Protein 8VRG (pdb70)

Foldseek 3Di:
DKWQQKPLGIWDKDWPCVLQVVVVVLCVCQVVFQQAQWFQFAAAAPWKTKIFAAHPVRHGDDWDFFAAQSQVRDFLAAFWFFDAPPPRGGTTGMDIGTNHTDHCGADDDDVHRDTHTTMGGQDCNVSRNVRNPADWQDDPPGGRGHPDTTTRNHMDDDDDDDDSD

Secondary structure (DSSP, 8-state):
-EEEEETTEEEEEEE-TTTSHHHHHH--TTTTTTTTTEEEEEEETTTEEEESSEETTTEEPP----B----TT----TT--B---SSTT-B-S-EEEESS-------S----------EEEEE-HHHHHHHHTS-EEEETTEEEEESS--EEEEEEE--S--S--

Sequence (165 aa):
MVTFHTNHGDIVIKTFDDKAPETVKKNFDYCREGFYNNTIFHRVINGFMIQGGGFEPGMKQKATKEPIKNEANNGKNTRGTAMARTQAPHSATAQFFINVVVDNDFNFSGESQGWGYCVFAEVVDGMDDVVDKIKKGVATGRRSGMHQDVPKEEDVIIESVTTVSEHHHHHH

Structure (mmCIF, N/CA/C/O backbone):
data_8VRG
#
_entry.id   8VRG
#
_cell.length_a   34.691
_cell.length_b   50.675
_cell.length_c   40.767
_cell.angle_alpha   90.00
_cell.angle_beta   91.53
_cell.angle_gamma   90.00
#
_symmetry.space_group_name_H-M   'P 1 21 1'
#
loop_
_entity.id
_entity.type
_entity.pdbx_description
1 polymer 'Peptidyl-prolyl cis-trans isomerase B'
2 water water
#
loop_
_atom_site.group_PDB
_atom_site.id
_atom_site.type_symbol
_atom_site.label_atom_id
_atom_site.label_alt_id
_atom_site.label_comp_id
_atom_site.label_asym_id
_atom_site.label_entity_id
_atom_site.label_seq_id
_atom_site.pdbx_PDB_ins_code
_atom_site.Cartn_x
_atom_site.Cartn_y
_atom_site.Cartn_z
_atom_site.occupancy
_atom_site.B_iso_or_equiv
_atom_site.auth_seq_id
_atom_site.auth_comp_id
_atom_site.auth_asym_id
_atom_site.auth_atom_id
_atom_site.pdbx_PDB_model_num
ATOM 1 N N . MET A 1 1 ? -23.637 5.659 -8.066 1.00 37.26 1 MET A N 1
ATOM 2 C CA . MET A 1 1 ? -23.017 4.593 -8.918 1.00 34.10 1 MET A CA 1
ATOM 3 C C . MET A 1 1 ? -22.411 5.119 -10.179 1.00 20.99 1 MET A C 1
ATOM 4 O O . MET A 1 1 ? -22.954 6.016 -10.823 1.00 27.31 1 MET A O 1
ATOM 20 N N . VAL A 1 2 ? -21.273 4.528 -10.535 1.00 21.15 2 VAL A N 1
ATOM 21 C CA . VAL A 1 2 ? -20.546 4.875 -11.743 1.00 20.78 2 VAL A CA 1
ATOM 22 C C . VAL A 1 2 ? -20.217 3.581 -12.471 1.00 19.49 2 VAL A C 1
ATOM 23 O O . VAL A 1 2 ? -19.774 2.604 -11.852 1.00 21.13 2 VAL A O 1
ATOM 36 N N . THR A 1 3 ? -20.436 3.567 -13.776 1.00 18.63 3 THR A N 1
ATOM 37 C CA . THR A 1 3 ? -20.058 2.430 -14.603 1.00 22.39 3 THR A CA 1
ATOM 38 C C . THR A 1 3 ? -19.084 2.897 -15.674 1.00 19.09 3 THR A C 1
ATOM 39 O O . THR A 1 3 ? -19.378 3.830 -16.427 1.00 20.61 3 THR A O 1
ATOM 50 N N . PHE A 1 4 ? -17.931 2.248 -15.734 1.00 18.18 4 PHE A N 1
ATOM 51 C CA . PHE A 1 4 ? -16.977 2.447 -16.822 1.00 16.96 4 PHE A CA 1
ATOM 52 C C . PHE A 1 4 ? -17.330 1.462 -17.926 1.00 18.03 4 PHE A C 1
ATOM 53 O O . PHE A 1 4 ? -17.281 0.247 -17.715 1.00 17.46 4 PHE A O 1
ATOM 70 N N . HIS A 1 5 ? -17.658 1.976 -19.098 1.00 17.35 5 HIS A N 1
ATOM 71 C CA . HIS A 1 5 ? -17.965 1.129 -20.254 1.00 18.23 5 HIS A CA 1
ATOM 72 C C . HIS A 1 5 ? -16.681 0.942 -21.057 1.00 17.66 5 HIS A C 1
ATOM 73 O O . HIS A 1 5 ? -16.316 1.807 -21.856 1.00 21.21 5 HIS A O 1
ATOM 87 N N . THR A 1 6 ? -16.005 -0.191 -20.863 1.00 19.12 6 THR A N 1
ATOM 88 C CA . THR A 1 6 ? -14.745 -0.461 -21.548 1.00 17.74 6 THR A CA 1
ATOM 89 C C . THR A 1 6 ? -14.973 -1.418 -22.712 1.00 18.39 6 THR A C 1
ATOM 90 O O . THR A 1 6 ? -16.000 -2.101 -22.816 1.00 19.83 6 THR A O 1
ATOM 101 N N . ASN A 1 7 ? -13.956 -1.502 -23.563 1.00 17.91 7 ASN A N 1
ATOM 102 C CA . ASN A 1 7 ? -13.986 -2.452 -24.669 1.00 19.00 7 ASN A CA 1
ATOM 103 C C . ASN A 1 7 ? -13.770 -3.897 -24.232 1.00 20.91 7 ASN A C 1
ATOM 104 O O . ASN A 1 7 ? -13.834 -4.795 -25.084 1.00 23.07 7 ASN A O 1
ATOM 115 N N . HIS A 1 8 ? -13.570 -4.152 -22.938 1.00 19.13 8 HIS A N 1
ATOM 116 C CA . HIS A 1 8 ? -13.558 -5.499 -22.376 1.00 19.13 8 HIS A CA 1
ATOM 117 C C . HIS A 1 8 ? -14.755 -5.776 -21.472 1.00 18.36 8 HIS A C 1
ATOM 118 O O . HIS A 1 8 ? -14.797 -6.821 -20.816 1.00 20.44 8 HIS A O 1
ATOM 132 N N . GLY A 1 9 ? -15.718 -4.868 -21.406 1.00 18.58 9 GLY A N 1
ATOM 133 C CA . GLY A 1 9 ? -16.898 -5.025 -20.578 1.00 19.99 9 GLY A CA 1
ATOM 134 C C . GLY A 1 9 ? -17.061 -3.875 -19.598 1.00 18.32 9 GLY A C 1
ATOM 135 O O . GLY A 1 9 ? -16.268 -2.934 -19.555 1.00 17.41 9 GLY A O 1
ATOM 139 N N . ASP A 1 10 ? -18.117 -3.965 -18.808 1.00 19.36 10 ASP A N 1
ATOM 140 C CA . ASP A 1 10 ? -18.451 -2.910 -17.851 1.00 18.53 10 ASP A CA 1
ATOM 141 C C . ASP A 1 10 ? -17.802 -3.164 -16.495 1.00 18.99 10 ASP A C 1
ATOM 142 O O . ASP A 1 10 ? -17.721 -4.305 -16.030 1.00 19.29 10 ASP A O 1
ATOM 151 N N . ILE A 1 11 ? -17.350 -2.085 -15.865 1.00 17.19 11 ILE A N 1
ATOM 152 C CA . ILE A 1 11 ? -16.867 -2.098 -14.486 1.00 17.21 11 ILE A CA 1
ATOM 153 C C . ILE A 1 11 ? -17.800 -1.188 -13.690 1.00 16.71 11 ILE A C 1
ATOM 154 O O . ILE A 1 11 ? -17.85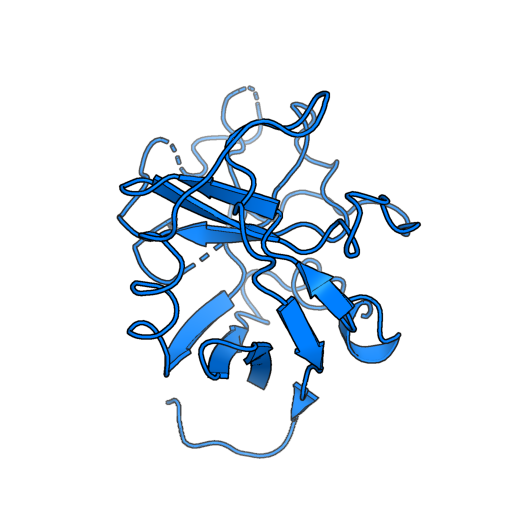1 0.024 -13.930 1.00 17.88 11 ILE A O 1
ATOM 170 N N . VAL A 1 12 ? -18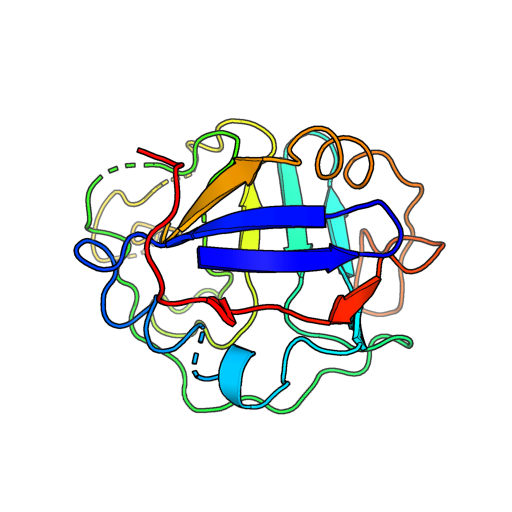.547 -1.768 -12.755 1.00 17.57 12 VAL A N 1
ATOM 171 C CA . VAL A 1 12 ? -19.545 -1.042 -11.975 1.00 18.40 12 VAL A CA 1
ATOM 172 C C . VAL A 1 12 ? -18.946 -0.727 -10.617 1.00 17.83 12 VAL A C 1
ATOM 173 O O . VAL A 1 12 ? -18.497 -1.634 -9.910 1.00 18.72 12 VAL A O 1
ATOM 186 N N . ILE A 1 13 ? -19.013 0.545 -10.237 1.00 17.77 13 ILE A N 1
ATOM 187 C CA . ILE A 1 13 ? -18.283 1.114 -9.113 1.00 16.95 13 ILE A CA 1
ATOM 188 C C . ILE A 1 13 ? -19.267 1.780 -8.154 1.00 18.39 13 ILE A C 1
ATOM 189 O O . ILE A 1 13 ? -20.104 2.591 -8.574 1.00 21.24 13 ILE A O 1
ATOM 205 N N . LYS A 1 14 ? -19.150 1.453 -6.865 1.00 18.51 14 LYS A N 1
ATOM 206 C CA . LYS A 1 14 ? -19.883 2.120 -5.799 1.00 19.56 14 LYS A CA 1
ATOM 207 C C . LYS A 1 14 ? -18.917 3.014 -5.029 1.00 18.66 14 LYS A C 1
ATOM 208 O O . LYS A 1 14 ? -17.865 2.546 -4.569 1.00 20.20 14 LYS A O 1
ATOM 227 N N . THR A 1 15 ? -19.246 4.296 -4.930 1.00 19.88 15 THR A N 1
ATOM 228 C CA . THR A 1 15 ? -18.374 5.286 -4.302 1.00 17.94 15 THR A CA 1
ATOM 229 C C . THR A 1 15 ? -18.648 5.374 -2.801 1.00 19.02 15 THR A C 1
ATOM 230 O O . THR A 1 15 ? -19.782 5.179 -2.345 1.00 21.28 15 THR A O 1
ATOM 241 N N . PHE A 1 16 ? -17.582 5.655 -2.040 1.00 18.14 16 PHE A N 1
ATOM 242 C CA . PHE A 1 16 ? -17.638 5.789 -0.581 1.00 19.11 16 PHE A CA 1
ATOM 243 C C . PHE A 1 16 ? -17.737 7.271 -0.217 1.00 19.71 16 PHE A C 1
ATOM 244 O O . PHE A 1 16 ? -16.817 7.893 0.316 1.00 22.82 16 PHE A O 1
ATOM 261 N N . ASP A 1 17 ? -18.931 7.812 -0.462 1.00 25.61 17 ASP A N 1
ATOM 262 C CA . ASP A 1 17 ? -19.135 9.255 -0.392 1.00 24.03 17 ASP A CA 1
ATOM 263 C C . ASP A 1 17 ? -18.852 9.796 1.000 1.00 26.53 17 ASP A C 1
ATOM 264 O O . ASP A 1 17 ? -18.322 10.903 1.148 1.00 30.62 17 ASP A O 1
ATOM 273 N N . ASP A 1 18 ? -19.225 9.045 2.031 1.00 25.56 18 ASP A N 1
ATOM 274 C CA . ASP A 1 18 ? -19.081 9.554 3.386 1.00 27.67 18 ASP A CA 1
ATOM 275 C C . ASP A 1 18 ? -17.648 9.454 3.890 1.00 24.18 18 ASP A C 1
ATOM 276 O O . ASP A 1 18 ? -17.223 10.296 4.691 1.00 29.33 18 ASP A O 1
ATOM 285 N N . LYS A 1 19 ? -16.902 8.437 3.451 1.00 24.82 19 LYS A N 1
ATOM 286 C CA . LYS A 1 19 ? -15.560 8.175 3.961 1.00 21.55 19 LYS A CA 1
ATOM 287 C C . LYS A 1 19 ? -14.469 8.845 3.143 1.00 20.46 19 LYS A C 1
ATOM 288 O O . LYS A 1 19 ? -13.318 8.916 3.589 1.00 18.72 19 LYS A O 1
ATOM 307 N N . ALA A 1 20 ? -14.777 9.283 1.928 1.00 17.23 20 ALA A N 1
ATOM 308 C CA . ALA A 1 20 ? -13.813 9.990 1.083 1.00 18.14 20 ALA A CA 1
ATOM 309 C C . ALA A 1 20 ? -14.539 11.112 0.357 1.00 16.01 20 ALA A C 1
ATOM 310 O O . ALA A 1 20 ? -14.591 11.144 -0.880 1.00 16.83 20 ALA A O 1
ATOM 317 N N . PRO A 1 21 ? -15.113 12.066 1.095 1.00 18.01 21 PRO A N 1
ATOM 318 C CA . PRO A 1 21 ? -16.050 13.018 0.457 1.00 19.35 21 PRO A CA 1
ATOM 319 C C . PRO A 1 21 ? -15.429 13.904 -0.612 1.00 18.75 21 PRO A C 1
ATOM 320 O O . PRO A 1 21 ? -16.023 14.081 -1.678 1.00 17.46 21 PRO A O 1
ATOM 331 N N . GLU A 1 22 ? -14.283 14.517 -0.353 1.00 17.33 22 GLU A N 1
ATOM 332 C CA . GLU A 1 22 ? -13.681 15.365 -1.376 1.00 18.42 22 GLU A CA 1
ATOM 333 C C . GLU A 1 22 ? -13.163 14.543 -2.547 1.00 16.73 22 GLU A C 1
ATOM 334 O O . GLU A 1 22 ? -13.207 15.002 -3.692 1.00 16.59 22 GLU A O 1
ATOM 346 N N . THR A 1 23 ? -12.671 13.341 -2.283 1.00 15.26 23 THR A N 1
ATOM 347 C CA . THR A 1 23 ? -12.153 12.502 -3.356 1.00 13.09 23 THR A CA 1
ATOM 348 C C . THR A 1 23 ? -13.283 12.050 -4.268 1.00 13.07 23 THR A C 1
ATOM 349 O O . THR A 1 23 ? -13.146 12.038 -5.504 1.00 13.39 23 THR A O 1
ATOM 360 N N . VAL A 1 24 ? -14.425 11.711 -3.690 1.00 13.81 24 VAL A N 1
ATOM 361 C CA . VAL A 1 24 ? -15.554 11.309 -4.515 1.00 14.40 24 VAL A CA 1
ATOM 362 C C . VAL A 1 24 ? -16.084 12.499 -5.315 1.00 17.02 24 VAL A C 1
ATOM 363 O O . VAL A 1 24 ? -16.382 12.372 -6.506 1.00 16.69 24 VAL A O 1
ATOM 376 N N A LYS A 1 25 ? -16.186 13.674 -4.691 0.67 17.30 25 LYS A N 1
ATOM 377 N N B LYS A 1 25 ? -16.196 13.674 -4.690 0.33 17.29 25 LYS A N 1
ATOM 378 C CA A LYS A 1 25 ? -16.635 14.853 -5.432 0.67 16.85 25 LYS A CA 1
ATOM 379 C CA B LYS A 1 25 ? -16.632 14.854 -5.436 0.33 16.91 25 LYS A CA 1
ATOM 380 C C A LYS A 1 25 ? -15.716 15.150 -6.611 0.67 17.39 25 LYS A C 1
ATOM 381 C C B LYS A 1 25 ? -15.716 15.119 -6.625 0.33 17.36 25 LYS A C 1
ATOM 382 O O A LYS A 1 25 ? -16.189 15.476 -7.703 0.67 16.85 25 LYS A O 1
ATOM 383 O O B LYS A 1 25 ? -16.185 15.388 -7.735 0.33 16.80 25 LYS A O 1
ATOM 420 N N . ASN A 1 26 ? -14.401 15.054 -6.406 1.00 15.30 26 ASN A N 1
ATOM 421 C CA . ASN A 1 26 ? -13.444 15.305 -7.489 1.00 16.26 26 ASN A CA 1
ATOM 422 C C . ASN A 1 26 ? -13.630 14.299 -8.625 1.00 14.82 26 ASN A C 1
ATOM 423 O O . ASN A 1 26 ? -13.676 14.662 -9.813 1.00 15.38 26 ASN A O 1
ATOM 435 N N . PHE A 1 27 ? -13.755 13.020 -8.274 1.00 13.93 27 PHE A N 1
ATOM 436 C CA . PHE A 1 27 ? -13.963 11.961 -9.248 1.00 14.55 27 PHE A CA 1
ATOM 437 C C . PHE A 1 27 ? -15.241 12.226 -10.033 1.00 14.99 27 PHE A C 1
ATOM 438 O O . PHE A 1 27 ? -15.239 12.108 -11.268 1.00 15.03 27 PHE A O 1
ATOM 493 N N . ASP A 1 29 ? -16.794 15.110 -10.484 1.00 17.51 29 ASP A N 1
ATOM 494 C CA . ASP A 1 29 ? -16.599 16.292 -11.341 1.00 16.92 29 ASP A CA 1
ATOM 495 C C . ASP A 1 29 ? -15.929 15.880 -12.663 1.00 16.97 29 ASP A C 1
ATOM 496 O O . ASP A 1 29 ? -16.384 16.281 -13.738 1.00 18.70 29 ASP A O 1
ATOM 506 N N . TYR A 1 30 ? -14.865 15.073 -12.613 1.00 15.15 30 TYR A N 1
ATOM 507 C CA . TYR A 1 30 ? -14.240 14.603 -13.847 1.00 14.89 30 TYR A CA 1
ATOM 508 C C . TYR A 1 30 ? -15.227 13.786 -14.672 1.00 16.80 30 TYR A C 1
ATOM 509 O O . TYR A 1 30 ? -15.323 13.955 -15.894 1.00 16.34 30 TYR A O 1
ATOM 527 N N . CYS A 1 31 ? -16.009 12.925 -14.025 1.00 16.20 31 CYS A N 1
ATOM 528 C CA . CYS A 1 31 ? -17.041 12.187 -14.743 1.00 20.77 31 CYS A CA 1
ATOM 529 C C . CYS A 1 31 ? -18.023 13.136 -15.427 1.00 18.85 31 CYS A C 1
ATOM 530 O O . CYS A 1 31 ? -18.298 13.002 -16.631 1.00 19.86 31 CYS A O 1
ATOM 538 N N . ARG A 1 32 ? -18.551 14.113 -14.681 1.00 19.35 32 ARG A N 1
ATOM 539 C CA . ARG A 1 32 ? -19.548 15.032 -15.235 1.00 21.15 32 ARG A CA 1
ATOM 540 C C . ARG A 1 32 ? -19.021 15.753 -16.459 1.00 19.86 32 ARG A C 1
ATOM 541 O O . ARG A 1 32 ? -19.786 16.067 -17.383 1.00 20.93 32 ARG A O 1
ATOM 562 N N . GLU A 1 33 ? -17.749 16.105 -16.446 1.00 18.28 33 GLU A N 1
ATOM 563 C CA . GLU A 1 33 ? -17.137 16.899 -17.488 1.00 19.44 33 GLU A CA 1
ATOM 564 C C . GLU A 1 33 ? -16.666 16.058 -18.657 1.00 17.84 33 GLU A C 1
ATOM 565 O O . GLU A 1 33 ? -16.063 16.612 -19.585 1.00 19.09 33 GLU A O 1
ATOM 577 N N . GLY A 1 34 ? -16.953 14.752 -18.651 1.00 18.84 34 GLY A N 1
ATOM 578 C CA . GLY A 1 34 ? -16.550 13.894 -19.754 1.00 17.88 34 GLY A CA 1
ATOM 579 C C . GLY A 1 34 ? -15.074 13.580 -19.792 1.00 15.97 34 GLY A C 1
ATOM 580 O O . GLY A 1 34 ? -14.572 13.090 -20.804 1.00 16.98 34 GLY A O 1
ATOM 584 N N . PHE A 1 35 ? -14.365 13.829 -18.697 1.00 14.44 35 PHE A N 1
ATOM 585 C CA . PHE A 1 35 ? -12.914 13.690 -18.712 1.00 13.98 35 PHE A CA 1
ATOM 586 C C . PHE A 1 35 ? -12.472 12.255 -18.997 1.00 15.01 35 PHE A C 1
ATOM 587 O O . PHE A 1 35 ? -11.453 12.043 -19.655 1.00 14.45 35 PHE A O 1
ATOM 604 N N . TYR A 1 36 ? -13.174 11.264 -18.448 1.00 13.94 36 TYR A N 1
ATOM 605 C CA . TYR A 1 36 ? -12.749 9.874 -18.582 1.00 14.48 36 TYR A CA 1
ATOM 606 C C . TYR A 1 36 ? -13.152 9.271 -19.926 1.00 14.29 36 TYR A C 1
ATOM 607 O O . TYR A 1 36 ? -12.698 8.163 -20.250 1.00 16.18 36 TYR A O 1
ATOM 625 N N . ASN A 1 37 ? -13.927 9.993 -20.744 1.00 15.54 37 ASN A N 1
ATOM 626 C CA . ASN A 1 37 ? -14.334 9.487 -22.051 1.00 15.53 37 ASN A CA 1
ATOM 627 C C . ASN A 1 37 ? -13.113 9.362 -22.933 1.00 16.14 37 ASN A C 1
ATOM 628 O O . ASN A 1 37 ? -12.321 10.304 -23.038 1.00 17.51 37 ASN A O 1
ATOM 639 N N . ASN A 1 38 ? -12.984 8.206 -23.594 1.00 15.29 38 ASN A N 1
ATOM 640 C CA . ASN A 1 38 ? -11.858 7.918 -24.483 1.00 15.90 38 ASN A CA 1
ATOM 641 C C . ASN A 1 38 ? -10.514 8.012 -23.757 1.00 15.29 38 ASN A C 1
ATOM 642 O O . ASN A 1 38 ? -9.516 8.467 -24.316 1.00 18.99 38 ASN A O 1
ATOM 653 N N . THR A 1 39 ? -10.474 7.600 -22.492 1.00 15.26 39 THR A N 1
ATOM 654 C CA . THR A 1 39 ? -9.212 7.409 -21.777 1.00 12.79 39 THR A CA 1
ATOM 655 C C . THR A 1 39 ? -8.923 5.916 -21.668 1.00 14.32 39 THR A C 1
ATOM 656 O O . THR A 1 39 ? -9.816 5.081 -21.824 1.00 15.76 39 THR A O 1
ATOM 667 N N . ILE A 1 40 ? -7.664 5.579 -21.404 1.00 12.60 40 ILE A N 1
ATOM 668 C CA . ILE A 1 40 ? -7.222 4.186 -21.410 1.00 12.29 40 ILE A CA 1
ATOM 669 C C . ILE A 1 40 ? -6.768 3.746 -20.013 1.00 11.52 40 ILE A C 1
ATOM 670 O O . ILE A 1 40 ? -6.498 4.558 -19.123 1.00 10.68 40 ILE A O 1
ATOM 686 N N . PHE A 1 41 ? -6.693 2.425 -19.802 1.00 10.16 41 PHE A N 1
ATOM 687 C CA . PHE A 1 41 ? -5.930 1.858 -18.687 1.00 9.44 41 PHE A CA 1
ATOM 688 C C . PHE A 1 41 ? -4.484 1.780 -19.154 1.00 10.05 41 PHE A C 1
ATOM 689 O O . PHE A 1 41 ? -4.103 0.878 -19.916 1.00 10.38 41 PHE A O 1
ATOM 706 N N . HIS A 1 42 ? -3.706 2.791 -18.825 1.00 9.12 42 HIS A N 1
ATOM 707 C CA . HIS A 1 42 ? -2.379 2.976 -19.403 1.00 10.31 42 HIS A CA 1
ATOM 708 C C . HIS A 1 42 ? -1.278 2.225 -18.665 1.00 9.14 42 HIS A C 1
ATOM 709 O O . HIS A 1 42 ? -0.149 2.156 -19.169 1.00 10.62 42 HIS A O 1
ATOM 723 N N . ARG A 1 43 ? -1.540 1.706 -17.467 1.00 9.19 43 ARG A N 1
ATOM 724 C CA . ARG A 1 43 ? -0.510 1.024 -16.687 1.00 8.84 43 ARG A CA 1
ATOM 725 C C . ARG A 1 43 ? -1.153 -0.209 -16.084 1.00 9.81 43 ARG A C 1
ATOM 726 O O . ARG A 1 43 ? -1.999 -0.107 -15.186 1.00 11.47 43 ARG A O 1
ATOM 747 N N . VAL A 1 44 ? -0.773 -1.378 -16.574 1.00 8.97 44 VAL A N 1
ATOM 748 C CA . VAL A 1 44 ? -1.387 -2.644 -16.184 1.00 10.43 44 VAL A CA 1
ATOM 749 C C . VAL A 1 44 ? -0.287 -3.583 -15.697 1.00 10.70 44 VAL A C 1
ATOM 750 O O . VAL A 1 44 ? 0.605 -3.967 -16.478 1.00 11.52 44 VAL A O 1
ATOM 763 N N . ILE A 1 45 ? -0.340 -3.955 -14.414 1.00 10.62 45 ILE A N 1
ATOM 764 C CA . ILE A 1 45 ? 0.674 -4.807 -13.793 1.00 10.38 45 ILE A CA 1
ATOM 765 C C . ILE A 1 45 ? -0.047 -5.984 -13.155 1.00 10.51 45 ILE A C 1
ATOM 766 O O . ILE A 1 45 ? -0.651 -5.845 -12.084 1.00 10.66 45 ILE A O 1
ATOM 782 N N . ASN A 1 46 ? 0.015 -7.141 -13.809 1.00 11.06 46 ASN A N 1
ATOM 783 C CA . ASN A 1 46 ? -0.640 -8.322 -13.296 1.00 10.56 46 ASN A CA 1
ATOM 784 C C . ASN A 1 46 ? -0.064 -8.647 -11.925 1.00 12.21 46 ASN A C 1
ATOM 785 O O . ASN A 1 46 ? 1.115 -8.417 -11.656 1.00 13.11 46 ASN A O 1
ATOM 796 N N . GLY A 1 47 ? -0.921 -9.132 -11.050 1.00 11.35 47 GLY A N 1
ATOM 797 C CA . GLY A 1 47 ? -0.533 -9.404 -9.685 1.00 11.54 47 GLY A CA 1
ATOM 798 C C . GLY A 1 47 ? -0.497 -8.184 -8.793 1.00 10.80 47 GLY A C 1
ATOM 799 O O . GLY A 1 47 ? -0.180 -8.319 -7.603 1.00 12.37 47 GLY A O 1
ATOM 803 N N . PHE A 1 48 ? -0.811 -7.008 -9.317 1.00 10.22 48 PHE A N 1
ATOM 804 C CA . PHE A 1 48 ? -0.666 -5.760 -8.572 1.00 10.57 48 PHE A CA 1
ATOM 805 C C . PHE A 1 48 ? -1.911 -4.883 -8.741 1.00 9.47 48 PHE A C 1
ATOM 806 O O . PHE A 1 48 ? -2.776 -4.866 -7.863 1.00 9.35 48 PHE A O 1
ATOM 823 N N . MET A 1 49 ? -2.044 -4.169 -9.852 1.00 8.88 49 MET A N 1
ATOM 824 C CA . MET A 1 49 ? -3.175 -3.245 -10.006 1.00 9.10 49 MET A CA 1
ATOM 825 C C . MET A 1 49 ? -3.244 -2.843 -11.482 1.00 9.31 49 MET A C 1
ATOM 826 O O . MET A 1 49 ? -2.283 -3.034 -12.236 1.00 8.58 49 MET A O 1
ATOM 840 N N . ILE A 1 50 ? -4.377 -2.267 -11.876 1.00 8.67 50 ILE A N 1
ATOM 841 C CA . ILE A 1 50 ? -4.536 -1.622 -13.174 1.00 8.72 50 ILE A CA 1
ATOM 842 C C . ILE A 1 50 ? -4.890 -0.152 -12.949 1.00 9.18 50 ILE A C 1
ATOM 843 O O . ILE A 1 50 ? -5.720 0.187 -12.084 1.00 9.97 50 ILE A O 1
ATOM 859 N N . GLN A 1 51 ? -4.259 0.733 -13.727 1.00 9.13 51 GLN A N 1
ATOM 860 C CA . GLN A 1 51 ? -4.336 2.176 -13.494 1.00 9.54 51 GLN A CA 1
ATOM 861 C C . GLN A 1 51 ? -4.813 2.897 -14.756 1.00 8.44 51 GLN A C 1
ATOM 862 O O . GLN A 1 51 ? -4.394 2.549 -15.873 1.00 9.46 51 GLN A O 1
ATOM 876 N N . GLY A 1 52 ? -5.711 3.872 -14.593 1.00 8.21 52 GLY A N 1
ATOM 877 C CA . GLY A 1 52 ? -6.176 4.707 -15.680 1.00 8.14 52 GLY A CA 1
ATOM 878 C C . GLY A 1 52 ? -6.431 6.131 -15.226 1.00 8.86 52 GLY A C 1
ATOM 879 O O . GLY A 1 52 ? -5.901 6.599 -14.211 1.00 10.28 52 GLY A O 1
ATOM 883 N N . GLY A 1 53 ? -7.261 6.835 -16.004 1.00 11.46 53 GLY A N 1
ATOM 884 C CA . GLY A 1 53 ? -7.691 8.165 -15.636 1.00 12.72 53 GLY A CA 1
ATOM 885 C C . GLY A 1 53 ? -6.723 9.278 -15.941 1.00 12.77 53 GLY A C 1
ATOM 886 O O . GLY A 1 53 ? -6.818 10.354 -15.328 1.00 14.09 53 GLY A O 1
ATOM 890 N N . GLY A 1 54 ? -5.816 9.085 -16.890 1.00 12.97 54 GLY A N 1
ATOM 891 C CA . GLY A 1 54 ? -4.870 10.128 -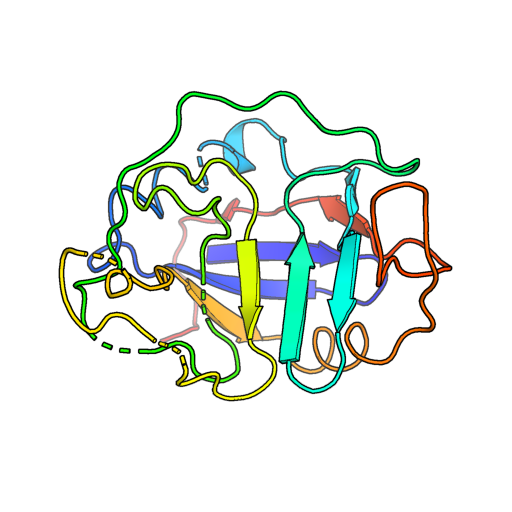17.226 1.00 13.82 54 GLY A CA 1
ATOM 892 C C . GLY A 1 54 ? -4.655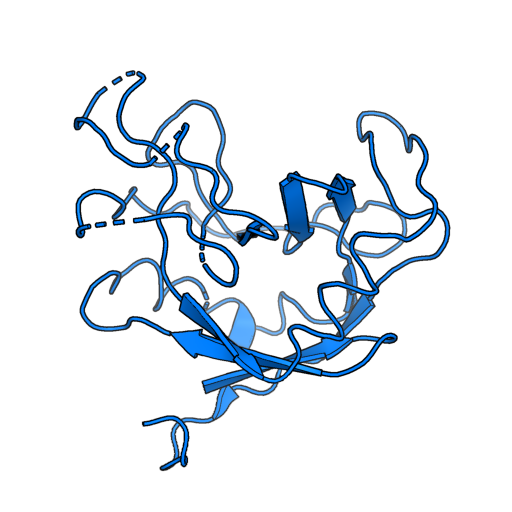 10.397 -18.705 1.00 13.33 54 GLY A C 1
ATOM 893 O O . GLY A 1 54 ? -4.328 11.531 -19.074 1.0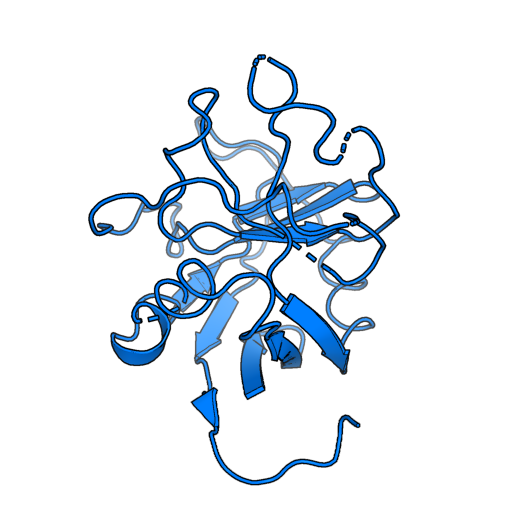0 15.08 54 GLY A O 1
ATOM 897 N N . PHE A 1 55 ? -4.809 9.385 -19.562 1.00 12.09 55 PHE A N 1
ATOM 898 C CA . PHE A 1 55 ? -4.296 9.446 -20.921 1.00 11.94 55 PHE A CA 1
ATOM 899 C C . PHE A 1 55 ? -5.325 8.971 -21.925 1.00 13.77 55 PHE A C 1
ATOM 900 O O . PHE A 1 55 ? -6.105 8.057 -21.660 1.00 14.73 55 PHE A O 1
ATOM 917 N N . GLU A 1 56 ? -5.285 9.589 -23.098 1.00 14.20 56 GLU A N 1
ATOM 918 C CA . GLU A 1 56 ? -6.032 9.156 -24.271 1.00 15.59 56 GLU A CA 1
ATOM 919 C C . GLU A 1 56 ? -5.159 8.261 -25.125 1.00 14.21 56 GLU A C 1
ATOM 920 O O . GLU A 1 56 ? -3.936 8.250 -24.969 1.00 14.93 56 GLU A O 1
ATOM 932 N N . PRO A 1 57 ? -5.758 7.537 -26.093 1.00 15.70 57 PRO A N 1
ATOM 933 C CA . PRO A 1 57 ? -4.958 6.731 -27.027 1.00 15.02 57 PRO A CA 1
ATOM 934 C C . PRO A 1 57 ? -3.855 7.564 -27.656 1.00 16.32 57 PRO A C 1
ATOM 935 O O . PRO A 1 57 ? -4.049 8.737 -27.999 1.00 18.10 57 PRO A O 1
ATOM 946 N N . GLY A 1 58 ? -2.679 6.940 -27.779 1.00 16.04 58 GLY A N 1
ATOM 947 C CA . GLY A 1 58 ? -1.458 7.626 -28.145 1.00 17.31 58 GLY A CA 1
ATOM 948 C C . GLY A 1 58 ? -0.663 8.129 -26.957 1.00 15.73 58 GLY A C 1
ATOM 949 O O . GLY A 1 58 ? 0.376 8.769 -27.160 1.00 18.18 58 GLY A O 1
ATOM 953 N N . MET A 1 59 ? -1.102 7.821 -25.739 1.00 14.53 59 MET A N 1
ATOM 954 C CA . MET A 1 59 ? -0.458 8.269 -24.500 1.00 13.90 59 MET A CA 1
ATOM 955 C C . MET A 1 59 ? -0.351 9.797 -24.441 1.00 17.09 59 MET A C 1
ATOM 956 O O . MET A 1 59 ? 0.691 10.366 -24.122 1.00 20.25 59 MET A O 1
ATOM 970 N N . LYS A 1 60 ? -1.453 10.466 -24.733 1.00 16.81 60 LYS A N 1
ATOM 971 C CA . LYS A 1 60 ? -1.534 11.917 -24.618 1.00 16.10 60 LYS A CA 1
ATOM 972 C C . LYS A 1 60 ? -2.181 12.250 -23.289 1.00 19.57 60 LYS A C 1
ATOM 973 O O . LYS A 1 60 ? -3.296 11.798 -23.011 1.00 18.05 60 LYS A O 1
ATOM 992 N N . GLN A 1 61 ? -1.475 13.002 -22.453 1.00 16.76 61 GLN A N 1
ATOM 993 C CA . GLN A 1 61 ? -1.940 13.248 -21.099 1.00 15.83 61 GLN A CA 1
ATOM 994 C C . GLN A 1 61 ? -2.951 14.389 -21.110 1.00 15.59 61 GLN A C 1
ATOM 995 O O . GLN A 1 61 ? -2.642 15.497 -21.541 1.00 17.62 61 GLN A O 1
ATOM 1009 N N . LYS A 1 62 ? -4.159 14.123 -20.636 1.00 15.03 62 LYS A N 1
ATOM 1010 C CA . LYS A 1 62 ? -5.230 15.111 -20.622 1.00 16.55 62 LYS A CA 1
ATOM 1011 C C . LYS A 1 62 ? -5.046 16.141 -19.523 1.00 15.08 62 LYS A C 1
ATOM 1012 O O . LYS A 1 62 ? -4.599 15.842 -18.419 1.00 14.59 62 LYS A O 1
ATOM 1031 N N . ALA A 1 63 ? -5.468 17.356 -19.827 1.00 16.58 63 ALA A N 1
ATOM 1032 C CA . ALA A 1 63 ? -5.409 18.456 -18.874 1.00 16.57 63 ALA A CA 1
ATOM 1033 C C . ALA A 1 63 ? -6.276 18.174 -17.659 1.00 16.33 63 ALA A C 1
ATOM 1034 O O . ALA A 1 63 ? -7.413 17.706 -17.764 1.00 17.22 63 ALA A O 1
ATOM 1041 N N . THR A 1 64 ? -5.743 18.490 -16.486 1.00 15.43 64 THR A N 1
ATOM 1042 C CA . THR A 1 64 ? -6.435 18.243 -15.225 1.00 14.77 64 THR A CA 1
ATOM 1043 C C . THR A 1 64 ? -6.628 19.552 -14.459 1.00 15.59 64 THR A C 1
ATOM 1044 O O . THR A 1 64 ? -6.022 20.584 -14.762 1.00 16.98 64 THR A O 1
ATOM 1055 N N . LYS A 1 65 ? -7.467 19.467 -13.425 1.00 17.30 65 LYS A N 1
ATOM 1056 C CA . LYS A 1 65 ? -7.766 20.573 -12.529 1.00 16.76 65 LYS A CA 1
ATOM 1057 C C . LYS A 1 65 ? -6.815 20.546 -11.326 1.00 15.55 65 LYS A C 1
ATOM 1058 O O . LYS A 1 65 ? -5.878 19.751 -11.244 1.00 16.89 65 LYS A O 1
ATOM 1077 N N . GLU A 1 66 ? -7.065 21.423 -10.371 1.00 17.68 66 GLU A N 1
ATOM 1078 C CA . GLU A 1 66 ? -6.233 21.479 -9.172 1.00 17.80 66 GLU A CA 1
ATOM 1079 C C . GLU A 1 66 ? -6.272 20.151 -8.412 1.00 14.77 66 GLU A C 1
ATOM 1080 O O . GLU A 1 66 ? -7.318 19.499 -8.339 1.00 16.08 66 GLU A O 1
ATOM 1092 N N . PRO A 1 67 ? -5.182 19.784 -7.732 1.00 14.24 67 PRO A N 1
ATOM 1093 C CA . PRO A 1 67 ? -5.157 18.512 -6.997 1.00 14.55 67 PRO A CA 1
ATOM 1094 C C . PRO A 1 67 ? -5.973 18.556 -5.719 1.00 13.33 67 PRO A C 1
ATOM 1095 O O . PRO A 1 67 ? -6.437 19.601 -5.261 1.00 14.20 67 PRO A O 1
ATOM 1106 N N . ILE A 1 68 ? -6.182 17.370 -5.174 1.00 13.00 68 ILE A N 1
ATOM 1107 C CA . ILE A 1 68 ? -6.949 17.188 -3.953 1.00 13.03 68 ILE A CA 1
ATOM 1108 C C . ILE A 1 68 ? -6.027 16.723 -2.838 1.00 13.36 68 ILE A C 1
ATOM 1109 O O . ILE A 1 68 ? -5.015 16.036 -3.058 1.00 13.28 68 ILE A O 1
ATOM 1125 N N . LYS A 1 69 ? -6.401 17.065 -1.613 1.00 12.95 69 LYS A N 1
ATOM 1126 C CA . LYS A 1 69 ? -5.717 16.507 -0.450 1.00 12.83 69 LYS A CA 1
ATOM 1127 C C . LYS A 1 69 ? -6.016 15.014 -0.294 1.00 12.39 69 LYS A C 1
ATOM 1128 O O . LYS A 1 69 ? -7.045 14.490 -0.736 1.00 12.77 69 LYS A O 1
ATOM 1147 N N . ASN A 1 70 ? -5.107 14.334 0.403 1.00 11.85 70 ASN A N 1
ATOM 1148 C CA . ASN A 1 70 ? -5.195 12.896 0.616 1.00 12.03 70 ASN A CA 1
ATOM 1149 C C . ASN A 1 70 ? -6.168 12.588 1.752 1.00 12.16 70 ASN A C 1
ATOM 1150 O O . ASN A 1 70 ? -5.958 13.024 2.885 1.00 12.98 70 ASN A O 1
ATOM 1161 N N . GLU A 1 71 ? -7.201 11.799 1.469 1.00 12.19 71 GLU A N 1
ATOM 1162 C CA . GLU A 1 71 ? -8.192 11.394 2.460 1.00 13.36 71 GLU A CA 1
ATOM 1163 C C . GLU A 1 71 ? -7.949 9.968 2.987 1.00 13.87 71 GLU A C 1
ATOM 1164 O O . GLU A 1 71 ? -8.859 9.369 3.561 1.00 14.44 71 GLU A O 1
ATOM 1176 N N . ALA A 1 72 ? -6.735 9.418 2.820 1.00 11.42 72 ALA A N 1
ATOM 1177 C CA . ALA A 1 72 ? -6.507 8.000 3.094 1.00 11.92 72 ALA A CA 1
ATOM 1178 C C . ALA A 1 72 ? -6.625 7.642 4.574 1.00 13.24 72 ALA A C 1
ATOM 1179 O O . ALA A 1 72 ? -6.704 6.454 4.909 1.00 15.59 72 ALA A O 1
ATOM 1186 N N . ASN A 1 73 ? -6.573 8.615 5.489 1.00 12.86 73 ASN A N 1
ATOM 1187 C CA . ASN A 1 73 ? -6.800 8.345 6.911 1.00 13.61 73 ASN A CA 1
ATOM 1188 C C . ASN A 1 73 ? -8.308 8.227 7.135 1.00 16.38 73 ASN A C 1
ATOM 1189 O O . ASN A 1 73 ? -8.955 9.071 7.755 1.00 20.18 73 ASN A O 1
ATOM 1200 N N . ASN A 1 74 ? -8.883 7.180 6.535 1.00 16.05 74 ASN A N 1
ATOM 1201 C CA . ASN A 1 74 ? -10.316 6.924 6.571 1.00 17.41 74 ASN A CA 1
ATOM 1202 C C . ASN A 1 74 ? -10.626 5.465 6.877 1.00 16.63 74 ASN A C 1
ATOM 1203 O O . ASN A 1 74 ? -11.796 5.055 6.790 1.00 21.23 74 ASN A O 1
ATOM 1214 N N . GLY A 1 75 ? -9.614 4.679 7.215 1.00 18.36 75 GLY A N 1
ATOM 1215 C CA . GLY A 1 75 ? -9.795 3.305 7.639 1.00 19.29 75 GLY A CA 1
ATOM 1216 C C . GLY A 1 75 ? -10.052 2.316 6.507 1.00 20.57 75 GLY A C 1
ATOM 1217 O O . GLY A 1 75 ? -10.313 1.136 6.791 1.00 24.92 75 GLY A O 1
ATOM 1240 N N . LYS A 1 77 ? -8.803 0.008 3.456 1.00 15.10 77 LYS A N 1
ATOM 1241 C CA . LYS A 1 77 ? -7.590 -0.635 2.967 1.00 13.53 77 LYS A CA 1
ATOM 1242 C C . LYS A 1 77 ? -7.679 -0.896 1.471 1.00 10.87 77 LYS A C 1
ATOM 1243 O O . LYS A 1 77 ? -8.770 -1.015 0.893 1.00 13.39 77 LYS A O 1
ATOM 1262 N N . ASN A 1 78 ? -6.494 -1.002 0.874 1.00 11.03 78 ASN A N 1
ATOM 1263 C CA . ASN A 1 78 ? -6.325 -1.286 -0.553 1.00 9.75 78 ASN A CA 1
ATOM 1264 C C . ASN A 1 78 ? -6.513 -2.785 -0.834 1.00 10.85 78 ASN A C 1
ATOM 1265 O O . ASN A 1 78 ? -5.626 -3.479 -1.336 1.00 13.87 78 ASN A O 1
ATOM 1276 N N . THR A 1 79 ? -7.712 -3.270 -0.546 1.00 11.99 79 THR A N 1
ATOM 1277 C CA . THR A 1 79 ? -8.036 -4.672 -0.771 1.00 13.79 79 THR A CA 1
ATOM 1278 C C . THR A 1 79 ? -8.436 -4.885 -2.238 1.00 11.16 79 THR A C 1
ATOM 1279 O O . THR A 1 79 ? -8.758 -3.944 -2.976 1.00 11.65 79 THR A O 1
ATOM 1290 N N . ARG A 1 80 ? -8.402 -6.140 -2.668 1.00 12.53 80 ARG A N 1
ATOM 1291 C CA . ARG A 1 80 ? -8.812 -6.478 -4.021 1.00 12.37 80 ARG A CA 1
ATOM 1292 C C . ARG A 1 80 ? -10.175 -5.860 -4.311 1.00 13.34 80 ARG A C 1
ATOM 1293 O O . ARG A 1 80 ? -11.116 -6.000 -3.530 1.00 15.90 80 ARG A O 1
ATOM 1314 N N . GLY A 1 81 ? -10.294 -5.196 -5.461 1.00 12.96 81 GLY A N 1
ATOM 1315 C CA . GLY A 1 81 ? -11.544 -4.608 -5.894 1.00 15.93 81 GLY A CA 1
ATOM 1316 C C . GLY A 1 81 ? -11.696 -3.132 -5.588 1.00 13.81 81 GLY A C 1
ATOM 1317 O O . GLY A 1 81 ? -12.548 -2.471 -6.186 1.00 14.88 81 GLY A O 1
ATOM 1321 N N . THR A 1 82 ? -10.919 -2.602 -4.665 1.00 11.76 82 THR A N 1
ATOM 1322 C CA . THR A 1 82 ? -10.979 -1.174 -4.349 1.00 11.85 82 THR A CA 1
ATOM 1323 C C . THR A 1 82 ? -10.331 -0.292 -5.411 1.00 10.47 82 THR A C 1
ATOM 1324 O O . THR A 1 82 ? -9.387 -0.717 -6.094 1.00 11.36 82 THR A O 1
ATOM 1354 N N . ALA A 1 84 ? -8.380 3.375 -5.710 1.00 10.10 84 ALA A N 1
ATOM 1355 C CA . ALA A 1 84 ? -7.628 4.356 -4.948 1.00 9.07 84 ALA A CA 1
ATOM 1356 C C . ALA A 1 84 ? -7.028 5.390 -5.889 1.00 9.50 84 ALA A C 1
ATOM 1357 O O . ALA A 1 84 ? -6.886 5.151 -7.115 1.00 10.08 84 ALA A O 1
ATOM 1364 N N . MET A 1 85 ? -6.689 6.551 -5.356 1.00 10.24 85 MET A N 1
ATOM 1365 C CA . MET A 1 85 ? -6.149 7.622 -6.181 1.00 9.58 85 MET A CA 1
ATOM 1366 C C . MET A 1 85 ? -4.652 7.480 -6.345 1.00 9.16 85 MET A C 1
ATOM 1367 O O . MET A 1 85 ? -3.915 7.324 -5.371 1.00 9.94 85 MET A O 1
ATOM 1381 N N . ALA A 1 86 ? -4.210 7.549 -7.601 1.00 9.50 86 ALA A N 1
ATOM 1382 C CA . ALA A 1 86 ? -2.793 7.666 -7.894 1.00 9.60 86 ALA A CA 1
ATOM 1383 C C . ALA A 1 86 ? -2.337 9.095 -7.602 1.00 13.29 86 ALA A C 1
ATOM 1384 O O . ALA A 1 86 ? -3.136 10.036 -7.603 1.00 13.44 86 ALA A O 1
ATOM 1391 N N . ARG A 1 87 ? -1.041 9.259 -7.352 1.00 14.66 87 ARG A N 1
ATOM 1392 C CA . ARG A 1 87 ? -0.480 10.563 -7.001 1.00 16.10 87 ARG A CA 1
ATOM 1393 C C . ARG A 1 87 ? 1.041 10.467 -7.056 1.00 28.61 87 ARG A C 1
ATOM 1394 O O . ARG A 1 87 ? 1.607 9.370 -7.091 1.00 28.88 87 ARG A O 1
ATOM 1415 N N . THR A 1 88 ? 1.705 11.629 -7.023 1.00 17.89 88 THR A N 1
ATOM 1416 C CA . THR A 1 88 ? 3.163 11.670 -6.909 1.00 18.35 88 THR A CA 1
ATOM 1417 C C . THR A 1 88 ? 3.576 11.464 -5.455 1.00 21.55 88 THR A C 1
ATOM 1418 O O . THR A 1 88 ? 2.742 11.198 -4.586 1.00 22.31 88 THR A O 1
ATOM 1429 N N . GLN A 1 89 ? 4.873 11.659 -5.158 1.00 19.08 89 GLN A N 1
ATOM 1430 C CA . GLN A 1 89 ? 5.370 11.467 -3.799 1.00 24.69 89 GLN A CA 1
ATOM 1431 C C . GLN A 1 89 ? 4.765 12.463 -2.818 1.00 23.51 89 GLN A C 1
ATOM 1432 O O . GLN A 1 89 ? 4.787 12.218 -1.607 1.00 23.45 89 GLN A O 1
ATOM 1446 N N . ALA A 1 90 ? 4.265 13.592 -3.295 1.00 14.91 90 ALA A N 1
ATOM 1447 C CA . ALA A 1 90 ? 3.598 14.533 -2.408 1.00 13.40 90 ALA A CA 1
ATOM 1448 C C . ALA A 1 90 ? 2.218 13.982 -2.059 1.00 12.18 90 ALA A C 1
ATOM 1449 O O . ALA A 1 90 ? 1.440 13.668 -2.967 1.00 12.08 90 ALA A O 1
ATOM 1456 N N . PRO A 1 91 ? 1.872 13.823 -0.772 1.00 12.21 91 PRO A N 1
ATOM 1457 C CA . PRO A 1 91 ? 0.567 13.222 -0.452 1.00 10.78 91 PRO A CA 1
ATOM 1458 C C . PRO A 1 91 ? -0.647 13.912 -1.061 1.00 10.14 91 PRO A C 1
ATOM 1459 O O . PRO A 1 91 ? -1.636 13.221 -1.339 1.00 10.84 91 PRO A O 1
ATOM 1470 N N . HIS A 1 92 ? -0.613 15.230 -1.237 1.00 11.02 92 HIS A N 1
ATOM 1471 C CA . HIS A 1 92 ? -1.782 16.024 -1.617 1.00 10.51 92 HIS A CA 1
ATOM 1472 C C . HIS A 1 92 ? -1.731 16.414 -3.088 1.00 10.88 92 HIS A C 1
ATOM 1473 O O . HIS A 1 92 ? -2.099 17.529 -3.466 1.00 12.69 92 HIS A O 1
ATOM 1487 N N . SER A 1 93 ? -1.293 15.474 -3.936 1.00 10.66 93 SER A N 1
ATOM 1488 C CA . SER A 1 93 ? -1.057 15.754 -5.355 1.00 11.15 93 SER A CA 1
ATOM 1489 C C . SER A 1 93 ? -1.987 15.019 -6.318 1.00 10.81 93 SER A C 1
ATOM 1490 O O . SER A 1 93 ? -1.839 15.188 -7.545 1.00 11.88 93 SER A O 1
ATOM 1498 N N . ALA A 1 94 ? -2.934 14.220 -5.845 1.00 10.12 94 ALA A N 1
ATOM 1499 C CA . ALA A 1 94 ? -3.787 13.470 -6.764 1.00 10.47 94 ALA A CA 1
ATOM 1500 C C . ALA A 1 94 ? -4.658 14.427 -7.579 1.00 10.26 94 ALA A C 1
ATOM 1501 O O . ALA A 1 94 ? -5.122 15.463 -7.092 1.00 11.32 94 ALA A O 1
ATOM 1508 N N . THR A 1 95 ? -4.925 14.032 -8.830 1.00 11.28 95 THR A N 1
ATOM 1509 C CA . THR A 1 95 ? -5.810 14.766 -9.733 1.00 11.51 95 THR A CA 1
ATOM 1510 C C . THR A 1 95 ? -6.891 13.812 -10.214 1.00 12.91 95 THR A C 1
ATOM 1511 O O . THR A 1 95 ? -7.872 13.579 -9.492 1.00 12.79 95 THR A O 1
ATOM 1522 N N . ALA A 1 96 ? -6.742 13.200 -11.400 1.00 12.14 96 ALA A N 1
ATOM 1523 C CA . ALA A 1 96 ? -7.772 12.339 -11.981 1.00 12.24 96 ALA A CA 1
ATOM 1524 C C . ALA A 1 96 ? -7.398 10.862 -12.044 1.00 12.76 96 ALA A C 1
ATOM 1525 O O . ALA A 1 96 ? -8.285 10.023 -12.218 1.00 12.31 96 ALA A O 1
ATOM 1532 N N . GLN A 1 97 ? -6.115 10.515 -11.975 1.00 11.46 97 GLN A N 1
ATOM 1533 C CA . GLN A 1 97 ? -5.711 9.124 -12.130 1.00 9.87 97 GLN A CA 1
ATOM 1534 C C . GLN A 1 97 ? -6.097 8.273 -10.936 1.00 9.09 97 GLN A C 1
ATOM 1535 O O . GLN A 1 97 ? -5.947 8.685 -9.786 1.00 10.52 97 GLN A O 1
ATOM 1549 N N . PHE A 1 98 ? -6.512 7.042 -11.213 1.00 10.28 98 PHE A N 1
ATOM 1550 C CA . PHE A 1 98 ? -6.929 6.109 -10.183 1.00 9.64 98 PHE A CA 1
ATOM 1551 C C . PHE A 1 98 ? -6.435 4.733 -10.569 1.00 9.50 98 PHE A C 1
ATOM 1552 O O . PHE A 1 98 ? -6.045 4.482 -11.720 1.00 8.88 98 PHE A O 1
ATOM 1569 N N . PHE A 1 99 ? -6.523 3.807 -9.629 1.00 8.44 99 PHE A N 1
ATOM 1570 C CA . PHE A 1 99 ? -6.153 2.432 -9.909 1.00 8.18 99 PHE A CA 1
ATOM 1571 C C . PHE A 1 99 ? -7.106 1.493 -9.190 1.00 7.87 99 PHE A C 1
ATOM 1572 O O . PHE A 1 99 ? -7.737 1.859 -8.191 1.00 10.03 99 PHE A O 1
ATOM 1589 N N . ILE A 1 100 ? -7.193 0.268 -9.698 1.00 8.75 100 ILE A N 1
ATOM 1590 C CA . ILE A 1 100 ? -8.009 -0.804 -9.118 1.00 9.15 100 ILE A CA 1
ATOM 1591 C C . ILE A 1 100 ? -7.046 -1.882 -8.623 1.00 9.90 100 ILE A C 1
ATOM 1592 O O . ILE A 1 100 ? -6.241 -2.418 -9.396 1.00 10.25 100 ILE A O 1
ATOM 1608 N N . ASN A 1 101 ? -7.071 -2.156 -7.317 1.00 10.25 101 ASN A N 1
ATOM 1609 C CA . ASN A 1 101 ? -6.224 -3.202 -6.760 1.00 11.05 101 ASN A CA 1
ATOM 1610 C C . ASN A 1 101 ? -6.745 -4.560 -7.202 1.00 10.18 101 ASN A C 1
ATOM 1611 O O . ASN A 1 101 ? -7.937 -4.859 -7.051 1.00 12.09 101 ASN A O 1
ATOM 1622 N N . VAL A 1 102 ? -5.876 -5.412 -7.761 1.00 9.96 102 VAL A N 1
ATOM 1623 C CA . VAL A 1 102 ? -6.317 -6.740 -8.201 1.00 11.70 102 VAL A CA 1
ATOM 1624 C C . VAL A 1 102 ? -6.008 -7.788 -7.158 1.00 12.32 102 VAL A C 1
ATOM 1625 O O . VAL A 1 102 ? -6.491 -8.922 -7.270 1.00 15.69 102 VAL A O 1
ATOM 1638 N N A VAL A 1 103 ? -5.225 -7.436 -6.142 0.54 12.12 103 VAL A N 1
ATOM 1639 N N B VAL A 1 103 ? -5.231 -7.428 -6.137 0.46 12.13 103 VAL A N 1
ATOM 1640 C CA A VAL A 1 103 ? -4.948 -8.241 -4.961 0.54 13.03 103 VAL A CA 1
ATOM 1641 C CA B VAL A 1 103 ? -4.939 -8.245 -4.968 0.46 13.04 103 VAL A CA 1
ATOM 1642 C C A VAL A 1 103 ? -4.855 -7.231 -3.825 0.54 12.01 103 VAL A C 1
ATOM 1643 C C B VAL A 1 103 ? -4.830 -7.239 -3.829 0.46 12.05 103 VAL A C 1
ATOM 1644 O O A VAL A 1 103 ? -4.737 -6.027 -4.063 0.54 12.69 103 VAL A O 1
ATOM 1645 O O B VAL A 1 103 ? -4.675 -6.039 -4.069 0.46 12.70 103 VAL A O 1
ATOM 1670 N N . ASP A 1 104 ? -4.932 -7.709 -2.583 1.00 12.66 104 ASP A N 1
ATOM 1671 C CA . ASP A 1 104 ? -4.696 -6.809 -1.449 1.00 12.69 104 ASP A CA 1
ATOM 1672 C C . ASP A 1 104 ? -3.260 -6.285 -1.532 1.00 12.71 104 ASP A C 1
ATOM 1673 O O . ASP A 1 104 ? -2.314 -7.081 -1.642 1.00 13.52 104 ASP A O 1
ATOM 1683 N N . ASN A 1 105 ? -3.096 -4.962 -1.477 1.00 10.94 105 ASN A N 1
ATOM 1684 C CA . ASN A 1 105 ? -1.783 -4.318 -1.576 1.00 11.16 105 ASN A CA 1
ATOM 1685 C C . ASN A 1 105 ? -1.485 -3.550 -0.296 1.00 11.98 105 ASN A C 1
ATOM 1686 O O . ASN A 1 105 ? -1.544 -2.316 -0.265 1.00 11.33 105 ASN A O 1
ATOM 1697 N N . ASP A 1 106 ? -1.117 -4.302 0.750 1.00 12.08 106 ASP A N 1
ATOM 1698 C CA . ASP A 1 106 ? -1.066 -3.742 2.109 1.00 13.02 106 ASP A CA 1
ATOM 1699 C C . ASP A 1 106 ? -0.094 -2.580 2.207 1.00 12.05 106 ASP A C 1
ATOM 1700 O O . ASP A 1 106 ? -0.317 -1.638 2.978 1.00 13.09 106 ASP A O 1
ATOM 1709 N N . PHE A 1 107 ? 1.011 -2.653 1.465 1.00 12.78 107 PHE A N 1
ATOM 1710 C CA . PHE A 1 107 ? 2.054 -1.647 1.449 1.00 12.33 107 PHE A CA 1
ATOM 1711 C C . PHE A 1 107 ? 1.607 -0.293 0.911 1.00 11.74 107 PHE A C 1
ATOM 1712 O O . PHE A 1 107 ? 2.348 0.674 1.048 1.00 13.32 107 PHE A O 1
ATOM 1767 N N . ASN A 1 109 ? -1.318 0.993 2.034 1.00 11.00 109 ASN A N 1
ATOM 1768 C CA . ASN A 1 109 ? -2.247 1.498 3.030 1.00 11.58 109 ASN A CA 1
ATOM 1769 C C . ASN A 1 109 ? -1.676 2.605 3.894 1.00 11.69 109 ASN A C 1
ATOM 1770 O O . ASN A 1 109 ? -0.522 2.534 4.311 1.00 13.53 109 ASN A O 1
ATOM 1782 N N . PHE A 1 110 ? -2.537 3.568 4.211 1.00 11.45 110 PHE A N 1
ATOM 1783 C CA . PHE A 1 110 ? -2.201 4.621 5.175 1.00 12.69 110 PHE A CA 1
ATOM 1784 C C . PHE A 1 110 ? -1.662 4.036 6.469 1.00 13.49 110 PHE A C 1
ATOM 1785 O O . PHE A 1 110 ? -2.236 3.082 7.018 1.00 14.88 110 PHE A O 1
ATOM 1802 N N . SER A 1 111 ? -0.564 4.614 6.977 1.00 15.18 111 SER A N 1
ATOM 1803 C CA . SER A 1 111 ? -0.115 4.313 8.327 1.00 15.00 111 SER A CA 1
ATOM 1804 C C . SER A 1 111 ? 0.039 5.550 9.188 1.00 16.80 111 SER A C 1
ATOM 1805 O O . SER A 1 111 ? -0.004 5.420 10.416 1.00 19.42 111 SER A O 1
ATOM 1813 N N . GLY A 1 112 ? 0.244 6.720 8.609 1.00 15.23 112 GLY A N 1
ATOM 1814 C CA . GLY A 1 112 ? 0.430 7.936 9.379 1.00 15.38 112 GLY A CA 1
ATOM 1815 C C . GLY A 1 112 ? 0.430 9.118 8.436 1.00 15.56 112 GLY A C 1
ATOM 1816 O O . GLY A 1 112 ? 0.682 8.981 7.229 1.00 14.20 112 GLY A O 1
ATOM 1820 N N . GLU A 1 113 ? 0.106 10.288 8.989 1.00 15.25 113 GLU A N 1
ATOM 1821 C CA . GLU A 1 113 ? 0.047 11.523 8.209 1.00 14.54 113 GLU A CA 1
ATOM 1822 C C . GLU A 1 113 ? 1.462 12.072 8.101 1.00 17.24 113 GLU A C 1
ATOM 1823 O O . GLU A 1 113 ? 1.870 12.998 8.810 1.00 20.79 113 GLU A O 1
ATOM 1835 N N . SER A 1 114 ? 2.228 11.456 7.213 1.00 16.28 114 SER A N 1
ATOM 1836 C CA . SER A 1 114 ? 3.626 11.796 6.977 1.00 17.66 114 SER A CA 1
ATOM 1837 C C . SER A 1 114 ? 3.906 11.566 5.497 1.00 15.94 114 SER A C 1
ATOM 1838 O O . SER A 1 114 ? 3.095 10.966 4.785 1.00 16.38 114 SER A O 1
ATOM 1865 N N . GLN A 1 116 ? 5.993 9.623 4.122 1.00 21.95 116 GLN A N 1
ATOM 1866 C CA . GLN A 1 116 ? 6.267 8.217 3.859 1.00 22.68 116 GLN A CA 1
ATOM 1867 C C . GLN A 1 116 ? 5.067 7.337 4.206 1.00 22.06 116 GLN A C 1
ATOM 1868 O O . GLN A 1 116 ? 4.906 6.244 3.659 1.00 23.87 116 GLN A O 1
ATOM 1882 N N . GLY A 1 117 ? 4.197 7.830 5.081 1.00 16.99 117 GLY A N 1
ATOM 1883 C CA . GLY A 1 117 ? 3.124 7.001 5.603 1.00 17.45 117 GLY A CA 1
ATOM 1884 C C . GLY A 1 117 ? 1.720 7.271 5.107 1.00 13.01 117 GLY A C 1
ATOM 1885 O O . GLY A 1 117 ? 0.810 6.504 5.412 1.00 12.83 117 GLY A O 1
ATOM 1889 N N . TRP A 1 118 ? 1.506 8.334 4.330 1.00 12.14 118 TRP A N 1
ATOM 1890 C CA . TRP A 1 118 ? 0.121 8.719 4.026 1.00 11.41 118 TRP A CA 1
ATOM 1891 C C . TRP A 1 118 ? -0.581 7.682 3.146 1.00 11.33 118 TRP A C 1
ATOM 1892 O O . TRP A 1 118 ? -1.801 7.505 3.245 1.00 11.10 118 TRP A O 1
ATOM 1913 N N . GLY A 1 119 ? 0.162 6.986 2.293 1.00 11.01 119 GLY A N 1
ATOM 1914 C CA . GLY A 1 119 ? -0.437 5.908 1.505 1.00 11.66 119 GLY A CA 1
ATOM 1915 C C . GLY A 1 119 ? -1.391 6.451 0.440 1.00 9.63 119 GLY A C 1
ATOM 1916 O O . GLY A 1 119 ? -1.334 7.624 0.017 1.00 10.06 119 GLY A O 1
ATOM 1920 N N . TYR A 1 120 ? -2.276 5.571 -0.020 1.00 10.01 120 TYR A N 1
ATOM 1921 C CA . TYR A 1 120 ? -3.096 5.825 -1.197 1.00 10.07 120 TYR A CA 1
ATOM 1922 C C . TYR A 1 120 ? -4.559 5.708 -0.810 1.00 9.10 120 TYR A C 1
ATOM 1923 O O . TYR A 1 120 ? -4.981 4.705 -0.216 1.00 11.17 120 TYR A O 1
ATOM 1941 N N . CYS A 1 121 ? -5.334 6.735 -1.128 1.00 10.56 121 CYS A N 1
ATOM 1942 C CA . CYS A 1 121 ? -6.695 6.875 -0.631 1.00 10.26 121 CYS A CA 1
ATOM 1943 C C . CYS A 1 121 ? -7.705 6.052 -1.416 1.00 10.15 121 CYS A C 1
ATOM 1944 O O . CYS A 1 121 ? -7.917 6.296 -2.612 1.00 9.90 121 CYS A O 1
ATOM 1952 N N . VAL A 1 122 ? -8.355 5.113 -0.741 1.00 10.61 122 VAL A N 1
ATOM 1953 C CA . VAL A 1 122 ? -9.449 4.324 -1.294 1.00 12.09 122 VAL A CA 1
ATOM 1954 C C . VAL A 1 122 ? -10.740 5.133 -1.220 1.00 12.17 122 VAL A C 1
ATOM 1955 O O . VAL A 1 122 ? -11.094 5.695 -0.166 1.00 14.35 122 VAL A O 1
ATOM 1968 N N . PHE A 1 123 ? -11.465 5.177 -2.339 1.00 10.92 123 PHE A N 1
ATOM 1969 C CA . PHE A 1 123 ? -12.661 6.000 -2.416 1.00 11.74 123 PHE A CA 1
ATOM 1970 C C . PHE A 1 123 ? -13.846 5.303 -3.072 1.00 11.89 123 PHE A C 1
ATOM 1971 O O . PHE A 1 123 ? -14.928 5.894 -3.123 1.00 13.18 123 PHE A O 1
ATOM 1988 N N . ALA A 1 124 ? -13.681 4.066 -3.554 1.00 13.49 124 ALA A N 1
ATOM 1989 C CA . ALA A 1 124 ? -14.761 3.324 -4.192 1.00 13.45 124 ALA A CA 1
ATOM 1990 C C . ALA A 1 124 ? -14.363 1.858 -4.233 1.00 12.38 124 ALA A C 1
ATOM 1991 O O . ALA A 1 124 ? -13.210 1.502 -3.970 1.00 12.54 124 ALA A O 1
ATOM 1998 N N . GLU A 1 125 ? -15.304 1.019 -4.671 1.00 14.89 125 GLU A N 1
ATOM 1999 C CA . GLU A 1 125 ? -15.037 -0.401 -4.880 1.00 14.62 125 GLU A CA 1
ATOM 2000 C C . GLU A 1 125 ? -15.827 -0.929 -6.072 1.00 13.87 125 GLU A C 1
ATOM 2001 O O . GLU A 1 125 ? -16.946 -0.480 -6.339 1.00 15.69 125 GLU A O 1
ATOM 2013 N N . VAL A 1 126 ? -15.262 -1.927 -6.746 1.00 15.69 126 VAL A N 1
ATOM 2014 C CA . VAL A 1 126 ? -15.941 -2.603 -7.855 1.00 13.93 126 VAL A CA 1
ATOM 2015 C C . VAL A 1 126 ? -17.005 -3.553 -7.305 1.00 18.15 126 VAL A C 1
ATOM 2016 O O . VAL A 1 126 ? -16.689 -4.497 -6.573 1.00 20.24 126 VAL A O 1
ATOM 2029 N N . VAL A 1 127 ? -18.271 -3.323 -7.679 1.00 15.96 127 VAL A N 1
ATOM 2030 C CA . VAL A 1 127 ? -19.370 -4.171 -7.215 1.00 19.18 127 VAL A CA 1
ATOM 2031 C C . VAL A 1 127 ? -19.860 -5.138 -8.283 1.00 20.51 127 VAL A C 1
ATOM 2032 O O . VAL A 1 127 ? -20.638 -6.051 -7.966 1.00 22.42 127 VAL A O 1
ATOM 2045 N N . ASP A 1 128 ? -19.438 -4.967 -9.530 1.00 19.07 128 ASP A N 1
ATOM 2046 C CA . ASP A 1 128 ? -19.742 -5.893 -10.608 1.00 20.41 128 ASP A CA 1
ATOM 2047 C C . ASP A 1 128 ? -18.714 -5.633 -11.698 1.00 20.78 128 ASP A C 1
ATOM 2048 O O . ASP A 1 128 ? -18.325 -4.484 -11.916 1.00 19.24 128 ASP A O 1
ATOM 2057 N N . GLY A 1 129 ? -18.266 -6.692 -12.362 1.00 21.36 129 GLY A N 1
ATOM 2058 C CA . GLY A 1 129 ? -17.238 -6.570 -13.374 1.00 20.36 129 GLY A CA 1
ATOM 2059 C C . GLY A 1 129 ? -15.819 -6.853 -12.939 1.00 17.95 129 GLY A C 1
ATOM 2060 O O . GLY A 1 129 ? -14.889 -6.481 -13.664 1.00 17.79 129 GLY A O 1
ATOM 2064 N N . MET A 1 130 ? -15.608 -7.478 -11.777 1.00 19.56 130 MET A N 1
ATOM 2065 C CA . MET A 1 130 ? -14.259 -7.929 -11.451 1.00 19.07 130 MET A CA 1
ATOM 2066 C C . MET A 1 130 ? -13.729 -8.926 -12.466 1.00 16.30 130 MET A C 1
ATOM 2067 O O . MET A 1 130 ? -12.509 -9.044 -12.617 1.00 18.39 130 MET A O 1
ATOM 2081 N N A ASP A 1 131 ? -14.608 -9.652 -13.161 0.52 19.61 131 ASP A N 1
ATOM 2082 N N B ASP A 1 131 ? -14.607 -9.635 -13.185 0.48 19.57 131 ASP A N 1
ATOM 2083 C CA A ASP A 1 131 ? -14.143 -10.504 -14.249 0.52 21.93 131 ASP A CA 1
ATOM 2084 C CA B ASP A 1 131 ? -14.128 -10.514 -14.249 0.48 21.94 131 ASP A CA 1
ATOM 2085 C C A ASP A 1 131 ? -13.517 -9.661 -15.353 0.52 16.93 131 ASP A C 1
ATOM 2086 C C B ASP A 1 131 ? -13.604 -9.714 -15.439 0.48 17.47 131 ASP A C 1
ATOM 2087 O O A ASP A 1 131 ? -12.506 -10.052 -15.953 0.52 17.21 131 ASP A O 1
ATOM 2088 O O B ASP A 1 131 ? -12.738 -10.197 -16.180 0.48 19.91 131 ASP A O 1
ATOM 2105 N N . VAL A 1 132 ? -14.091 -8.485 -15.615 1.00 18.28 132 VAL A N 1
ATOM 2106 C CA . VAL A 1 132 ? -13.514 -7.571 -16.600 1.00 17.19 132 VAL A CA 1
ATOM 2107 C C . VAL A 1 132 ? -12.148 -7.063 -16.135 1.00 16.54 132 VAL A C 1
ATOM 2108 O O . VAL A 1 132 ? -11.181 -7.022 -16.902 1.00 16.40 132 VAL A O 1
ATOM 2122 N N . VAL A 1 133 ? -12.056 -6.639 -14.878 1.00 15.14 133 VAL A N 1
ATOM 2123 C CA . VAL A 1 133 ? -10.773 -6.247 -14.292 1.00 13.21 133 VAL A CA 1
ATOM 2124 C C . VAL A 1 133 ? -9.731 -7.353 -14.430 1.00 13.49 133 VAL A C 1
ATOM 2125 O O . VAL A 1 133 ? -8.570 -7.095 -14.775 1.00 13.02 133 VAL A O 1
ATOM 2138 N N . ASP A 1 134 ? -10.119 -8.596 -14.135 1.00 13.80 134 ASP A N 1
ATOM 2139 C CA . ASP A 1 134 ? -9.192 -9.722 -14.204 1.00 14.88 134 ASP A CA 1
ATOM 2140 C C . ASP A 1 134 ? -8.796 -10.046 -15.650 1.00 14.83 134 ASP A C 1
ATOM 2141 O O . ASP A 1 134 ? -7.687 -10.540 -15.890 1.00 16.22 134 ASP A O 1
ATOM 2150 N N . LYS A 1 135 ? -9.660 -9.746 -16.628 1.00 15.11 135 LYS A N 1
ATOM 2151 C CA . LYS A 1 135 ? -9.276 -9.851 -18.028 1.00 15.94 135 LYS A CA 1
ATOM 2152 C C . LYS A 1 135 ? -8.246 -8.784 -18.375 1.00 14.42 135 LYS A C 1
ATOM 2153 O O . LYS A 1 135 ? -7.191 -9.081 -18.949 1.00 15.04 135 LYS A O 1
ATOM 2172 N N . ILE A 1 136 ? -8.512 -7.536 -17.987 1.00 13.71 136 ILE A N 1
ATOM 2173 C CA . ILE A 1 136 ? -7.593 -6.449 -18.312 1.00 13.90 136 ILE A CA 1
ATOM 2174 C C . ILE A 1 136 ? -6.208 -6.689 -17.710 1.00 11.29 136 ILE A C 1
ATOM 2175 O O . ILE A 1 136 ? -5.182 -6.425 -18.357 1.00 13.64 136 ILE A O 1
ATOM 2191 N N A LYS A 1 137 ? -6.154 -7.188 -16.475 0.55 12.34 137 LYS A N 1
ATOM 2192 N N B LYS A 1 137 ? -6.153 -7.188 -16.476 0.45 12.36 137 LYS A N 1
ATOM 2193 C CA A LYS A 1 137 ? -4.866 -7.319 -15.801 0.55 11.80 137 LYS A CA 1
ATOM 2194 C CA B LYS A 1 137 ? -4.866 -7.318 -15.801 0.45 11.82 137 LYS A CA 1
ATOM 2195 C C A LYS A 1 137 ? -3.934 -8.290 -16.501 0.55 14.08 137 LYS A C 1
ATOM 2196 C C B LYS A 1 137 ? -3.936 -8.302 -16.490 0.45 14.04 137 LYS A C 1
ATOM 2197 O O A LYS A 1 137 ? -2.719 -8.212 -16.288 0.55 13.39 137 LYS A O 1
ATOM 2198 O O B LYS A 1 137 ? -2.724 -8.242 -16.260 0.45 13.44 137 LYS A O 1
ATOM 2235 N N . GLY A 1 138 ? -4.462 -9.178 -17.343 1.00 14.30 138 GLY A N 1
ATOM 2236 C CA . GLY A 1 138 ? -3.667 -10.166 -18.035 1.00 15.03 138 GLY A CA 1
ATOM 2237 C C . GLY A 1 138 ? -3.223 -9.804 -19.431 1.00 14.12 138 GLY A C 1
ATOM 2238 O O . GLY A 1 138 ? -2.573 -10.634 -20.079 1.00 19.02 138 GLY A O 1
ATOM 2243 N N . VAL A 1 139 ? -3.568 -8.627 -19.946 1.00 14.55 139 VAL A N 1
ATOM 2244 C CA . VAL A 1 139 ? -3.273 -8.365 -21.360 1.00 14.40 139 VAL A CA 1
ATOM 2245 C C . VAL A 1 139 ? -1.769 -8.159 -21.576 1.00 14.98 139 VAL A C 1
ATOM 2246 O O . VAL A 1 139 ? -0.998 -7.846 -20.660 1.00 17.25 139 VAL A O 1
ATOM 2259 N N . ALA A 1 140 ? -1.342 -8.357 -22.818 1.00 15.11 140 ALA A N 1
ATOM 2260 C CA . ALA A 1 140 ? 0.041 -8.087 -23.192 1.00 16.56 140 ALA A CA 1
ATOM 2261 C C . ALA A 1 140 ? 0.349 -6.595 -23.090 1.00 14.61 140 ALA A C 1
ATOM 2262 O O . ALA A 1 140 ? -0.488 -5.743 -23.415 1.00 14.43 140 ALA A O 1
ATOM 2269 N N . THR A 1 141 ? 1.574 -6.274 -22.663 1.00 17.30 141 THR A N 1
ATOM 2270 C CA . THR A 1 141 ? 1.997 -4.896 -22.411 1.00 16.39 141 THR A CA 1
ATOM 2271 C C . THR A 1 141 ? 3.368 -4.635 -23.035 1.00 16.11 141 THR A C 1
ATOM 2272 O O . THR A 1 141 ? 4.052 -5.539 -23.539 1.00 20.84 141 THR A O 1
ATOM 2283 N N . GLY A 1 142 ? 3.757 -3.362 -23.019 1.00 16.35 142 GLY A N 1
ATOM 2284 C CA . GLY A 1 142 ? 5.051 -2.952 -23.527 1.00 19.87 142 GLY A CA 1
ATOM 2285 C C . GLY A 1 142 ? 5.346 -1.558 -23.031 1.00 19.42 142 GLY A C 1
ATOM 2286 O O . GLY A 1 142 ? 4.572 -0.954 -22.284 1.00 15.94 142 GLY A O 1
ATOM 2290 N N A ARG A 1 143 ? 6.487 -1.046 -23.461 0.41 18.51 143 ARG A N 1
ATOM 2291 N N B ARG A 1 143 ? 6.473 -1.038 -23.488 0.59 18.51 143 ARG A N 1
ATOM 2292 C CA A ARG A 1 143 ? 6.868 0.311 -23.127 0.41 17.23 143 ARG A CA 1
ATOM 2293 C CA B ARG A 1 143 ? 6.885 0.307 -23.144 0.59 17.10 143 ARG A CA 1
ATOM 2294 C C A ARG A 1 143 ? 6.354 1.256 -24.203 0.41 19.65 143 ARG A C 1
ATOM 2295 C C B ARG A 1 143 ? 6.386 1.268 -24.212 0.59 19.67 143 ARG A C 1
ATOM 2296 O O A ARG A 1 143 ? 6.271 0.899 -25.382 0.41 26.25 143 ARG A O 1
ATOM 2297 O O B ARG A 1 143 ? 6.338 0.934 -25.401 0.59 26.45 143 ARG A O 1
ATOM 2338 N N . SER A 1 144 ? 5.966 2.454 -23.780 1.00 18.47 144 SER A N 1
ATOM 2339 C CA . SER A 1 144 ? 5.612 3.535 -24.692 1.00 21.76 144 SER A CA 1
ATOM 2340 C C . SER A 1 144 ? 6.269 4.755 -24.051 1.00 28.28 144 SER A C 1
ATOM 2341 O O . SER A 1 144 ? 5.697 5.380 -23.157 1.00 25.40 144 SER A O 1
ATOM 2350 N N . GLY A 1 145 ? 7.509 5.017 -24.459 1.00 29.69 145 GLY A N 1
ATOM 2351 C CA . GLY A 1 145 ? 8.246 6.168 -23.966 1.00 28.34 145 GLY A CA 1
ATOM 2352 C C . GLY A 1 145 ? 8.585 6.041 -22.497 1.00 44.07 145 GLY A C 1
ATOM 2353 O O . GLY A 1 145 ? 9.204 5.065 -22.045 1.00 30.44 145 GLY A O 1
ATOM 2357 N N . MET A 1 146 ? 8.183 7.055 -21.739 1.00 30.00 146 MET A N 1
ATOM 2358 C CA . MET A 1 146 ? 8.416 7.072 -20.307 1.00 34.51 146 MET A CA 1
ATOM 2359 C C . MET A 1 146 ? 7.429 6.210 -19.564 1.00 41.48 146 MET A C 1
ATOM 2360 O O . MET A 1 146 ? 7.416 6.218 -18.328 1.00 45.87 14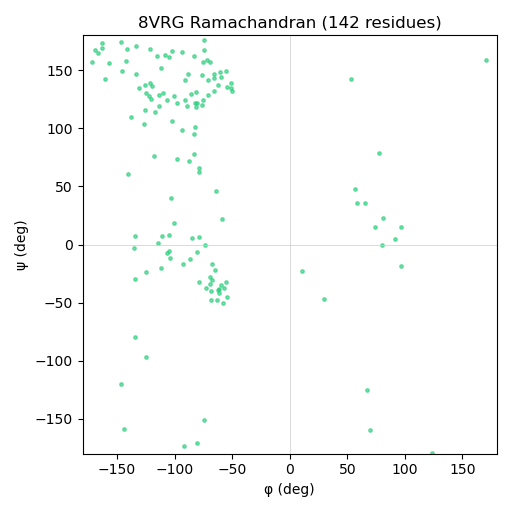6 MET A O 1
ATOM 2364 N N . HIS A 1 147 ? 6.600 5.465 -20.283 1.00 23.19 147 HIS A N 1
ATOM 2365 C CA . HIS A 1 147 ? 5.582 4.657 -19.665 1.00 20.26 147 HIS A CA 1
ATOM 2366 C C . HIS A 1 147 ? 5.884 3.192 -19.888 1.00 20.09 147 HIS A C 1
ATOM 2367 O O . HIS A 1 147 ? 6.120 2.746 -21.018 1.00 20.50 147 HIS A O 1
ATOM 2381 N N . GLN A 1 148 ? 5.881 2.458 -18.809 1.00 20.33 148 GLN A N 1
ATOM 2382 C CA . GLN A 1 148 ? 6.048 1.033 -18.869 1.00 16.85 148 GLN A CA 1
ATOM 2383 C C . GLN A 1 148 ? 4.704 0.428 -18.553 1.00 17.13 148 GLN A C 1
ATOM 2384 O O . GLN A 1 148 ? 3.826 1.084 -17.994 1.00 17.91 148 GLN A O 1
ATOM 2398 N N . ASP A 1 149 ? 4.568 -0.839 -18.896 1.00 14.67 149 ASP A N 1
ATOM 2399 C CA . ASP A 1 149 ? 3.368 -1.609 -18.579 1.00 13.18 149 ASP A CA 1
ATOM 2400 C C . ASP A 1 149 ? 2.127 -1.082 -19.305 1.00 12.07 149 ASP A C 1
ATOM 2401 O O . ASP A 1 149 ? 1.010 -1.130 -18.780 1.00 12.17 149 ASP A O 1
ATOM 2410 N N . VAL A 1 150 ? 2.318 -0.611 -20.543 1.00 12.06 150 VAL A N 1
ATOM 2411 C CA . VAL A 1 150 ? 1.241 -0.054 -21.367 1.00 12.57 150 VAL A CA 1
ATOM 2412 C C . VAL A 1 150 ? 0.634 -1.181 -22.202 1.00 12.41 150 VAL A C 1
ATOM 2413 O O . VAL A 1 150 ? 1.373 -1.863 -22.915 1.00 12.98 150 VAL A O 1
ATOM 2426 N N . PRO A 1 151 ? -0.669 -1.436 -22.137 1.00 11.34 151 PRO A N 1
ATOM 2427 C CA . PRO A 1 151 ? -1.246 -2.487 -22.986 1.00 11.99 151 PRO A CA 1
ATOM 2428 C C . PRO A 1 151 ? -0.925 -2.270 -24.460 1.00 13.04 151 PRO A C 1
ATOM 2429 O O . PRO A 1 151 ? -1.021 -1.159 -24.995 1.00 13.57 151 PRO A O 1
ATOM 2440 N N . LYS A 1 152 ? -0.539 -3.355 -25.118 1.00 13.34 152 LYS A N 1
ATOM 2441 C CA . LYS A 1 152 ? -0.200 -3.264 -26.539 1.00 14.99 152 LYS A CA 1
ATOM 2442 C C . LYS A 1 152 ? -1.430 -2.886 -27.356 1.00 17.27 152 LYS A C 1
ATOM 2443 O O . LYS A 1 152 ? -1.331 -2.136 -28.338 1.00 19.23 152 LYS A O 1
ATOM 2462 N N A GLU A 1 153 ? -2.595 -3.398 -26.973 0.62 16.83 153 GLU A N 1
ATOM 2463 N N B GLU A 1 153 ? -2.597 -3.389 -26.954 0.38 16.78 153 GLU A N 1
ATOM 2464 C CA A GLU A 1 153 ? -3.870 -3.028 -27.571 0.62 18.18 153 GLU A CA 1
ATOM 2465 C CA B GLU A 1 153 ? -3.888 -3.059 -27.544 0.38 18.22 153 GLU A CA 1
ATOM 2466 C C A GLU A 1 153 ? -4.630 -2.212 -26.537 0.62 17.08 153 GLU A C 1
ATOM 2467 C C B GLU A 1 153 ? -4.641 -2.215 -26.523 0.38 17.15 153 GLU A C 1
ATOM 2468 O O A GLU A 1 153 ? -4.809 -2.664 -25.399 0.62 15.49 153 GLU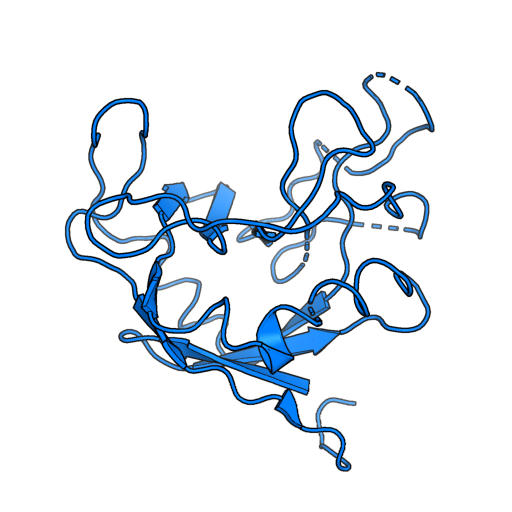 A O 1
ATOM 2469 O O B GLU A 1 153 ? -4.838 -2.655 -25.384 0.38 15.53 153 GLU A O 1
ATOM 2492 N N . ASP A 1 154 ? -5.041 -1.004 -26.913 1.00 15.08 154 ASP A N 1
ATOM 2493 C CA . ASP A 1 154 ? -5.621 -0.072 -25.940 1.00 14.10 154 ASP A CA 1
ATOM 2494 C C . ASP A 1 154 ? -6.838 -0.672 -25.244 1.00 14.22 154 ASP A C 1
ATOM 2495 O O . ASP A 1 154 ? -7.727 -1.247 -25.883 1.00 15.76 154 ASP A O 1
ATOM 2505 N N . VAL A 1 155 ? -6.883 -0.505 -23.934 1.00 12.60 155 VAL A N 1
ATOM 2506 C CA . VAL A 1 155 ? -8.025 -0.867 -23.107 1.00 12.77 155 VAL A CA 1
ATOM 2507 C C . VAL A 1 155 ? -8.721 0.455 -22.827 1.00 11.90 155 VAL A C 1
ATOM 2508 O O . VAL A 1 155 ? -8.206 1.284 -22.064 1.00 12.89 155 VAL A O 1
ATOM 2521 N N . ILE A 1 156 ? -9.868 0.693 -23.469 1.00 14.11 156 ILE A N 1
ATOM 2522 C CA . ILE A 1 156 ? -10.458 2.025 -23.563 1.00 14.71 156 ILE A CA 1
ATOM 2523 C C . ILE A 1 156 ? -11.726 2.109 -22.738 1.00 15.92 156 ILE A C 1
ATOM 2524 O O . ILE A 1 156 ? -12.627 1.267 -22.865 1.00 17.32 156 ILE A O 1
ATOM 2540 N N . ILE A 1 157 ? -11.809 3.157 -21.917 1.00 18.47 157 ILE A N 1
ATOM 2541 C CA . ILE A 1 157 ? -13.058 3.598 -21.300 1.00 17.64 157 ILE A CA 1
ATOM 2542 C C . ILE A 1 157 ? -13.767 4.447 -22.346 1.00 17.22 157 ILE A C 1
ATOM 2543 O O . ILE A 1 157 ? -13.403 5.596 -22.607 1.00 17.68 157 ILE A O 1
ATOM 2559 N N . GLU A 1 158 ? -14.745 3.842 -23.001 1.00 17.56 158 GLU A N 1
ATOM 2560 C CA . GLU A 1 158 ? -15.428 4.532 -24.081 1.00 20.41 158 GLU A CA 1
ATOM 2561 C C . GLU A 1 158 ? -16.346 5.621 -23.535 1.00 22.24 158 GLU A C 1
ATOM 2562 O O . GLU A 1 158 ? -16.419 6.717 -24.105 1.00 30.09 158 GLU A O 1
ATOM 2574 N N . SER A 1 159 ? -16.993 5.371 -22.396 1.00 23.02 159 SER A N 1
ATOM 2575 C CA . SER A 1 159 ? -17.875 6.350 -21.775 1.00 23.78 159 SER A CA 1
ATOM 2576 C C . SER A 1 159 ? -18.117 5.945 -20.330 1.00 25.75 159 SER A C 1
ATOM 2577 O O . SER A 1 159 ? -17.784 4.837 -19.915 1.00 18.22 159 SER A O 1
ATOM 2585 N N . VAL A 1 160 ? -18.720 6.857 -19.567 1.00 29.94 160 VAL A N 1
ATOM 2586 C CA . VAL A 1 160 ? -18.961 6.667 -18.140 1.00 29.93 160 VAL A CA 1
ATOM 2587 C C . VAL A 1 160 ? -20.399 7.059 -17.843 1.00 29.93 160 VAL A C 1
ATOM 2588 O O . VAL A 1 160 ? -20.849 8.132 -18.257 1.00 33.83 160 VAL A O 1
ATOM 2601 N N A THR A 1 161 ? -21.113 6.185 -17.137 0.94 23.46 161 THR A N 1
ATOM 2602 N N B THR A 1 161 ? -21.120 6.203 -17.117 0.06 23.74 161 THR A N 1
ATOM 2603 C CA A THR A 1 161 ? -22.485 6.436 -16.717 0.94 20.25 161 THR A CA 1
ATOM 2604 C CA B THR A 1 161 ? -22.511 6.460 -16.749 0.06 20.87 161 THR A CA 1
ATOM 2605 C C A THR A 1 161 ? -22.475 6.711 -15.222 0.94 26.07 161 THR A C 1
ATOM 2606 C C B THR A 1 161 ? -22.599 6.678 -15.243 0.06 25.93 161 THR A C 1
ATOM 2607 O O A THR A 1 161 ? -22.089 5.842 -14.432 0.94 24.17 161 THR A O 1
ATOM 2608 O O B THR A 1 161 ? -22.414 5.736 -14.464 0.06 24.95 161 THR A O 1
ATOM 2629 N N . VAL A 1 162 ? -22.890 7.913 -14.838 1.00 20.93 162 VAL A N 1
ATOM 2630 C CA . VAL A 1 162 ? -23.108 8.255 -13.439 1.00 20.93 162 VAL A CA 1
ATOM 2631 C C . VAL A 1 162 ? -24.601 8.278 -13.196 1.00 24.73 162 VAL A C 1
ATOM 2632 O O . VAL A 1 162 ? -25.346 8.991 -13.877 1.00 27.14 162 VAL A O 1
ATOM 2646 N N . SER A 1 163 ? -25.032 7.505 -12.229 1.00 19.83 163 SER A N 1
ATOM 2647 C CA . SER A 1 163 ? -26.428 7.489 -11.827 1.00 19.69 163 SER A CA 1
ATOM 2648 C C . SER A 1 163 ? -26.554 7.848 -10.360 1.00 18.49 163 SER A C 1
ATOM 264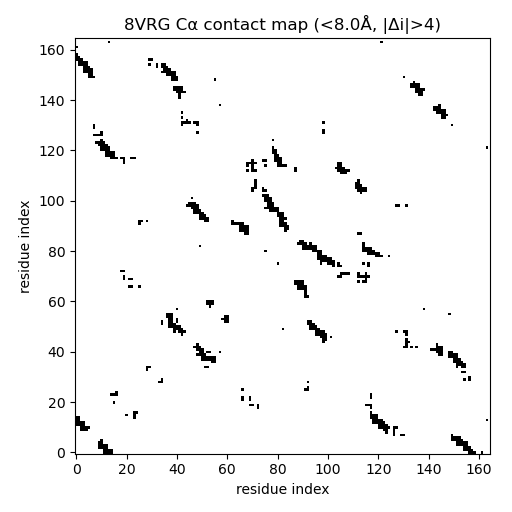9 O O . SER A 1 163 ? -25.792 7.351 -9.523 1.00 24.93 163 SER A O 1
ATOM 2657 N N . GLU A 1 164 ? -27.567 8.653 -10.045 1.00 22.08 164 GLU A N 1
ATOM 2658 C CA . GLU A 1 164 ? -27.915 8.974 -8.673 1.00 34.75 164 GLU A CA 1
ATOM 2659 C C . GLU A 1 164 ? -29.157 8.245 -8.209 1.00 37.36 164 GLU A C 1
ATOM 2660 O O . GLU A 1 164 ? -29.525 8.361 -7.035 1.00 31.06 164 GLU A O 1
ATOM 2672 N N . HIS A 1 165 ? -29.833 7.521 -9.090 1.00 19.77 165 HIS A N 1
ATOM 2673 C CA . HIS A 1 165 ? -31.080 6.951 -8.628 1.00 19.94 165 HIS A CA 1
ATOM 2674 C C . HIS A 1 165 ? -30.788 5.775 -7.696 1.00 18.33 165 HIS A C 1
ATOM 2675 O O . HIS A 1 165 ? -29.636 5.388 -7.472 1.00 19.90 165 HIS A O 1
ATOM 2689 N N . HIS A 1 166 ? -31.855 5.222 -7.134 1.00 18.44 166 HIS A N 1
ATOM 2690 C CA . HIS A 1 166 ? -31.762 4.005 -6.338 1.00 17.33 166 HIS A CA 1
ATOM 2691 C C . HIS A 1 166 ? -31.110 2.894 -7.151 1.00 16.67 166 HIS A C 1
ATOM 2692 O O . HIS A 1 166 ? -31.249 2.826 -8.373 1.00 17.17 166 HIS A O 1
ATOM 2706 N N . HIS A 1 167 ? -30.405 2.005 -6.457 1.00 15.99 167 HIS A N 1
ATOM 2707 C CA . HIS A 1 167 ? -29.770 0.854 -7.086 1.00 15.88 167 HIS A CA 1
ATOM 2708 C C . HIS A 1 167 ? -29.788 -0.302 -6.104 1.00 15.97 167 HIS A C 1
ATOM 2709 O O . HIS A 1 167 ? -30.216 -0.156 -4.950 1.00 15.89 167 HIS A O 1
ATOM 2723 N N . HIS A 1 168 ? -29.347 -1.469 -6.569 1.00 16.50 168 HIS A N 1
ATOM 2724 C CA . HIS A 1 168 ? -29.486 -2.687 -5.778 1.00 17.22 168 HIS A CA 1
ATOM 2725 C C . HIS A 1 168 ? -28.177 -3.153 -5.153 1.00 17.69 168 HIS A C 1
ATOM 2726 O O . HIS A 1 168 ? -28.140 -4.243 -4.581 1.00 18.82 168 HIS A O 1
ATOM 2740 N N . HIS A 1 169 ? -27.105 -2.366 -5.227 1.00 17.29 169 HIS A N 1
ATOM 2741 C CA . HIS A 1 169 ? -25.816 -2.776 -4.658 1.00 18.33 169 HIS A CA 1
ATOM 2742 C C . HIS A 1 169 ? -25.722 -2.369 -3.188 1.00 18.67 169 HIS A C 1
ATOM 2743 O O . HIS A 1 169 ? -24.966 -1.478 -2.787 1.00 18.88 169 HIS A O 1
ATOM 2757 N N . HIS A 1 170 ? -26.497 -3.079 -2.372 1.00 19.12 170 HIS A N 1
ATOM 2758 C CA . HIS A 1 170 ? -26.574 -2.825 -0.934 1.00 19.70 170 HIS A CA 1
ATOM 2759 C C . HIS A 1 170 ? -26.410 -4.092 -0.110 1.00 21.52 170 HIS A C 1
ATOM 2760 O O . HIS A 1 170 ? -26.582 -4.097 1.133 1.00 23.46 170 HIS A O 1
#

InterPro domains:
  IPR002130 Cyclophilin-type peptidyl-prolyl cis-trans isomerase domain [PF00160] (1-162)
  IPR002130 Cyclophilin-type peptidyl-prolyl cis-trans isomerase domain [PR00153] (15-30)
  IPR002130 Cyclophilin-type peptidyl-prolyl cis-trans isomerase domain [PR00153] (41-53)
  IPR002130 Cyclophilin-type peptidyl-prolyl cis-trans isomerase domain [PR00153] (118-133)
  IPR002130 Cyclophilin-type peptidyl-prolyl cis-trans isomerase domain [PS50072] (1-162)
  IPR020892 Cyclophilin-type peptidyl-prolyl cis-trans isomerase, conserved site [PS00170] (36-53)
  IPR024936 Cyclophilin-type peptidyl-prolyl cis-trans isomerase [PIRSF001467] (2-161)
  IPR029000 Cyclophilin-like domain superfamily [G3DSA:2.40.100.10] (1-164)
  IPR029000 Cyclophilin-like domain superfamily [SSF50891] (1-162)
  IPR044665 Cyclophilin-type peptidyl-prolyl cis-trans isomerase, E. coli cyclophilin A-like [PTHR43246] (1-161)

B-factor: mean 20.82, std 9.27, range [7.87, 72.62]

Solvent-accessible surface area: 8496 Å² total

Nearest PDB structures (foldseek):
  2nul-assembly1_A-2  TM=9.980E-01  e=3.855E-28  Escherichia coli
  7q6p-assembly4_D  TM=9.745E-01  e=2.742E-27  Escherichia coli K-12
  8xck-assembly1_f  TM=9.650E-01  e=4.244E-21  Escherichia coli
  1vai-assembly2_B  TM=9.659E-01  e=5.999E-21  Escherichia coli
  7zfm-assembly2_B  TM=9.456E-01  e=1.609E-19  Escherichia coli K-12

Radius of gyration: 14.87 Å; Cα contacts (8 Å, |Δi|>4): 408; chains: 1; bounding box: 40×32×38 Å

Organism: Escherichia coli (strain K12) (NCBI:txid83333)

GO terms:
  GO:0005737 cytoplasm (C, EXP)
  GO:0003755 peptidyl-prolyl cis-trans isomerase activity (F, EXP)
  GO:0005515 protein binding (F, IPI)
  GO:0005829 cytosol (C, IDA)
  GO:0003755 peptidyl-prolyl cis-trans isomerase activity (F, IDA)
  GO:0006457 protein folding (P, IDA)
  GO:0006457 protein folding (P, IMP)
  GO:0000413 protein peptidyl-prolyl isomerization (P, IMP)